Protein AF-X1SI76-F1 (afdb_monomer_lite)

Secondary structure (DSSP, 8-state):
-HHHHHHHHHHHHHHTTPPEEE--BSSHHHHHHHHHHHHTT--EEEEESSSS-TTB-TT-SEEEE---GGGHHHHHHHH-SSEEE-S--HHHHHHHHHHHHTT--EEEES---GGGGHHHHHTTSEEEESSHHHHHHHHHHHHHHHHHHHHTTT-

Foldseek 3Di:
DLLQLLLCLLLVCLVVVHEAEDQQAQDDSLLSSLNSVVVNVHAYEHAYCAQDCPRGHPSHPHYHHDVNHLVSLLVRLVVDQAAEAEDDDPSSVVSVVSNVVVQHAYEYEPDDPPDPCVVCVVVNSYHYDPGSVVVVVVVVVSVVVVVVVVVVVVD

pLDDT: mean 96.66, std 2.95, range [79.25, 98.94]

InterPro domains:
  IPR041164 AF_1126-like [PF18306] (3-136)
  IPR052341 LOG family pyrimidine/purine nucleotide 5'-monophosphatases [PTHR43393] (3-102)

Organism: NCBI:txid412755

Sequence (155 aa):
GDYEDARCLGGLIAKEGWILLNGGRASGIMEASARGAKENSGLTIGILPGTNSDWASEYIDIPVLTGAGLARNYINVLTSKVVVALPGKTGTISEIALALNIGKKVISLNFDLGSLFKKYEGDKQLIYAKKPQEVIDLIKKILKSDFDKEVEKYV

Structure (mmCIF, N/CA/C/O backbone):
data_AF-X1SI76-F1
#
_entry.id   AF-X1SI76-F1
#
loop_
_atom_site.group_PDB
_atom_site.id
_atom_site.type_symbol
_atom_site.label_atom_id
_atom_site.label_alt_id
_atom_site.label_comp_id
_atom_site.label_asym_id
_atom_site.label_entity_id
_atom_site.label_seq_id
_atom_site.pdbx_PDB_ins_code
_atom_site.Cartn_x
_atom_site.Cartn_y
_atom_site.Cartn_z
_atom_site.occupancy
_atom_site.B_iso_or_equiv
_atom_site.auth_seq_id
_atom_site.auth_comp_id
_atom_site.auth_asym_id
_atom_site.auth_atom_id
_atom_site.pdbx_PDB_model_num
ATOM 1 N N . GLY A 1 1 ? 12.818 1.215 9.696 1.00 88.56 1 GLY A N 1
ATOM 2 C CA . GLY A 1 1 ? 13.1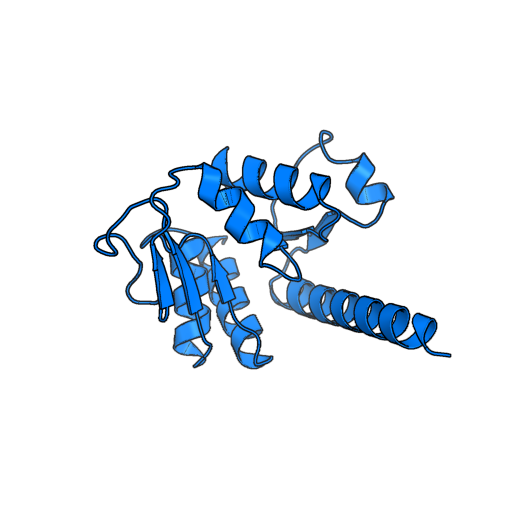83 1.945 8.465 1.00 88.56 1 GLY A CA 1
ATOM 3 C C . GLY A 1 1 ? 12.274 1.455 7.369 1.00 88.56 1 GLY A C 1
ATOM 4 O O . GLY A 1 1 ? 11.865 0.305 7.455 1.00 88.56 1 GLY A O 1
ATOM 5 N N . ASP A 1 2 ? 11.948 2.284 6.380 1.00 95.56 2 ASP A N 1
ATOM 6 C CA . ASP A 1 2 ? 10.767 2.071 5.524 1.00 95.56 2 ASP A CA 1
ATOM 7 C C . ASP A 1 2 ? 10.691 0.682 4.864 1.00 95.56 2 ASP A C 1
ATOM 9 O O . ASP A 1 2 ? 9.609 0.112 4.763 1.00 95.56 2 ASP A O 1
ATOM 13 N N . TYR A 1 3 ? 11.832 0.096 4.477 1.00 97.75 3 TYR A N 1
ATOM 14 C CA . TYR A 1 3 ? 11.892 -1.271 3.940 1.00 97.75 3 TYR A CA 1
ATOM 15 C C . TYR A 1 3 ? 11.436 -2.331 4.960 1.00 97.75 3 TYR A C 1
ATOM 17 O O . TYR A 1 3 ? 10.577 -3.153 4.656 1.00 97.75 3 TYR A O 1
ATOM 25 N N . GLU A 1 4 ? 11.969 -2.308 6.184 1.00 98.25 4 GLU A N 1
ATOM 26 C CA . GLU A 1 4 ? 11.572 -3.264 7.229 1.00 98.25 4 GLU A CA 1
ATOM 27 C C . GLU A 1 4 ? 10.138 -3.032 7.701 1.00 98.25 4 GLU A C 1
ATOM 29 O O . GLU A 1 4 ? 9.425 -3.992 7.981 1.00 98.25 4 GLU A O 1
ATOM 34 N N . ASP A 1 5 ? 9.687 -1.776 7.734 1.00 98.44 5 ASP A N 1
ATOM 35 C CA . ASP A 1 5 ? 8.296 -1.458 8.056 1.00 98.44 5 ASP A CA 1
ATOM 36 C C . ASP A 1 5 ? 7.357 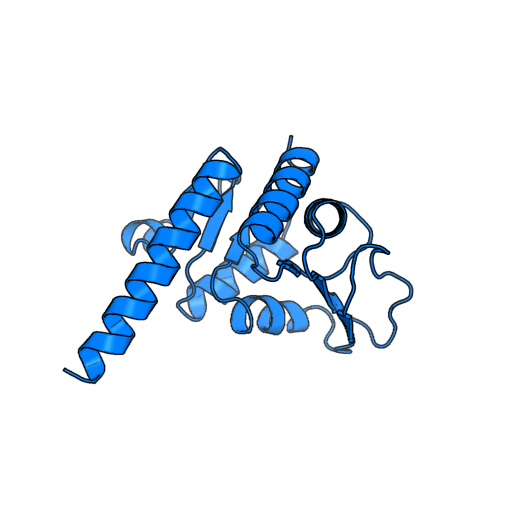-2.042 6.988 1.00 98.44 5 ASP A C 1
ATOM 38 O O . ASP A 1 5 ? 6.345 -2.653 7.331 1.00 98.44 5 ASP A O 1
ATOM 42 N N . ALA A 1 6 ? 7.721 -1.939 5.703 1.00 98.69 6 ALA A N 1
ATOM 43 C CA . ALA A 1 6 ? 6.985 -2.543 4.595 1.00 98.69 6 ALA A CA 1
ATOM 44 C C . ALA A 1 6 ? 6.963 -4.076 4.670 1.00 98.69 6 ALA A C 1
ATOM 46 O O . ALA A 1 6 ? 5.900 -4.678 4.517 1.00 98.69 6 ALA A O 1
ATOM 47 N N . ARG A 1 7 ? 8.115 -4.709 4.932 1.00 98.81 7 ARG A N 1
ATOM 48 C CA . ARG A 1 7 ? 8.228 -6.170 5.074 1.00 98.81 7 ARG A CA 1
ATOM 49 C C . ARG A 1 7 ? 7.414 -6.679 6.258 1.00 98.81 7 ARG A C 1
ATOM 51 O O . ARG A 1 7 ? 6.632 -7.616 6.122 1.00 98.81 7 ARG A O 1
ATOM 58 N N . CYS A 1 8 ? 7.532 -6.016 7.405 1.00 98.81 8 CYS A N 1
ATOM 59 C CA . CYS A 1 8 ? 6.734 -6.315 8.587 1.00 98.81 8 CYS A CA 1
ATOM 60 C C . CYS A 1 8 ? 5.234 -6.178 8.290 1.00 98.81 8 CYS A C 1
ATOM 62 O O . CYS A 1 8 ? 4.471 -7.105 8.555 1.00 98.81 8 CYS A O 1
ATOM 64 N N . LEU A 1 9 ? 4.817 -5.071 7.667 1.00 98.88 9 LEU A N 1
ATOM 65 C CA . LEU A 1 9 ? 3.422 -4.837 7.304 1.00 98.88 9 LEU A CA 1
ATOM 66 C C . LEU A 1 9 ? 2.878 -5.912 6.355 1.00 98.88 9 LEU A C 1
ATOM 68 O O . LEU A 1 9 ? 1.788 -6.423 6.593 1.00 98.88 9 LEU A O 1
ATOM 72 N N . GLY A 1 10 ? 3.633 -6.290 5.320 1.00 98.88 10 GLY A N 1
ATOM 73 C CA . GLY A 1 10 ? 3.245 -7.362 4.401 1.00 98.88 10 GLY A CA 1
ATOM 74 C C . GLY A 1 10 ? 3.009 -8.691 5.121 1.00 98.88 10 GLY A C 1
ATOM 75 O O . GLY A 1 10 ? 1.991 -9.346 4.901 1.00 98.88 10 GLY A O 1
ATOM 76 N N . GLY A 1 11 ? 3.901 -9.055 6.047 1.00 98.94 11 GLY A N 1
ATOM 77 C CA . GLY A 1 11 ? 3.744 -10.263 6.858 1.00 98.94 11 GLY A CA 1
ATOM 78 C C . GLY A 1 11 ? 2.544 -10.210 7.800 1.00 98.94 11 GLY A C 1
ATOM 79 O O . GLY A 1 11 ? 1.858 -11.212 7.979 1.00 98.94 11 GLY A O 1
ATOM 80 N N . LEU A 1 12 ? 2.250 -9.044 8.379 1.00 98.88 12 LEU A N 1
ATOM 81 C CA . LEU A 1 12 ? 1.060 -8.868 9.207 1.00 98.88 12 LEU A CA 1
ATOM 82 C C . LEU A 1 12 ? -0.235 -8.963 8.388 1.00 98.88 12 LEU A C 1
ATOM 84 O O . LEU A 1 12 ? -1.171 -9.615 8.834 1.00 98.88 12 LEU A O 1
ATOM 88 N N . ILE A 1 13 ? -0.276 -8.384 7.183 1.00 98.88 13 ILE A N 1
ATOM 89 C CA . ILE A 1 13 ? -1.416 -8.512 6.258 1.00 98.88 13 ILE A CA 1
ATOM 90 C C . ILE A 1 13 ? -1.685 -9.991 5.947 1.00 98.88 13 ILE A C 1
ATOM 92 O O . ILE A 1 13 ? -2.823 -10.445 6.055 1.00 98.88 13 ILE A O 1
ATOM 96 N N . ALA A 1 14 ? -0.638 -10.759 5.634 1.00 98.81 14 ALA A N 1
ATOM 97 C CA . ALA A 1 14 ? -0.753 -12.191 5.364 1.00 98.81 14 ALA A CA 1
ATOM 98 C C . ALA A 1 14 ? -1.291 -12.987 6.567 1.00 98.81 14 ALA A C 1
ATOM 100 O O . ALA A 1 14 ? -2.138 -13.861 6.398 1.00 98.81 14 ALA A O 1
ATOM 101 N N . LYS A 1 15 ? -0.852 -12.662 7.790 1.00 98.75 15 LYS A N 1
ATOM 102 C CA . LYS A 1 15 ? -1.311 -13.329 9.024 1.00 98.75 15 LYS A CA 1
ATOM 103 C C . LYS A 1 15 ? -2.793 -13.118 9.325 1.00 98.75 15 LYS A C 1
ATOM 105 O O . LYS A 1 15 ? -3.393 -13.958 9.987 1.00 98.75 15 LYS A O 1
ATOM 110 N N . GLU A 1 16 ? -3.385 -12.034 8.835 1.00 98.62 16 GLU A N 1
ATOM 111 C CA . GLU A 1 16 ? -4.832 -11.798 8.917 1.00 98.62 16 GLU A CA 1
ATOM 112 C C . GLU A 1 16 ? -5.624 -12.569 7.842 1.00 98.62 16 GLU A C 1
ATOM 114 O O . GLU A 1 16 ? -6.848 -12.472 7.784 1.00 98.62 16 GLU A O 1
ATOM 119 N N . GLY A 1 17 ? -4.944 -13.320 6.966 1.00 98.38 17 GLY A N 1
ATOM 120 C CA . GLY A 1 17 ? -5.556 -13.992 5.818 1.00 98.38 17 GLY A CA 1
ATOM 121 C C . GLY A 1 17 ? -5.953 -13.031 4.695 1.00 98.38 17 GLY A C 1
ATOM 122 O O . GLY A 1 17 ? -6.749 -13.388 3.827 1.00 98.38 17 GLY A O 1
ATOM 123 N N . TRP A 1 18 ? -5.437 -11.800 4.708 1.00 98.69 18 TRP A N 1
ATOM 124 C CA . TRP A 1 18 ? -5.717 -10.801 3.682 1.00 98.69 18 TRP A CA 1
ATOM 125 C C . TRP A 1 18 ? -4.743 -10.910 2.506 1.00 98.69 18 TRP A C 1
ATOM 127 O O . TRP A 1 18 ? -3.612 -11.377 2.637 1.00 98.69 18 TRP A O 1
ATOM 137 N N . ILE A 1 19 ? -5.187 -10.432 1.344 1.00 98.75 19 ILE A N 1
ATOM 138 C CA . ILE A 1 19 ? -4.390 -10.391 0.114 1.00 98.75 19 ILE A CA 1
ATOM 139 C C . ILE A 1 19 ? -3.617 -9.074 0.066 1.00 98.75 19 ILE A C 1
ATOM 141 O O . ILE A 1 19 ? -4.200 -8.001 0.245 1.00 98.75 19 ILE A O 1
ATOM 145 N N . LEU A 1 20 ? -2.320 -9.145 -0.229 1.00 98.81 20 LEU A N 1
ATOM 146 C CA . LEU A 1 20 ? -1.508 -7.962 -0.489 1.00 98.81 20 LEU A CA 1
ATOM 147 C C . LEU A 1 20 ? -1.536 -7.624 -1.985 1.00 98.81 20 LEU A C 1
ATOM 149 O O . LEU A 1 20 ? -1.188 -8.455 -2.820 1.00 98.81 20 LEU A O 1
ATOM 153 N N . LEU A 1 21 ? -1.878 -6.380 -2.317 1.00 98.81 21 LEU A N 1
ATOM 154 C CA . LEU A 1 21 ? -1.791 -5.839 -3.674 1.00 98.81 21 LEU A CA 1
ATOM 155 C C . LEU A 1 21 ? -0.800 -4.672 -3.711 1.00 98.81 21 LEU A C 1
ATOM 157 O O . LEU A 1 21 ? -0.889 -3.761 -2.889 1.00 98.81 21 LEU A O 1
ATOM 161 N N . ASN A 1 22 ? 0.114 -4.663 -4.685 1.00 98.31 22 ASN A N 1
ATOM 162 C CA . ASN A 1 22 ? 0.963 -3.504 -4.979 1.00 98.31 22 ASN A CA 1
ATOM 163 C C . ASN A 1 22 ? 1.312 -3.406 -6.484 1.00 98.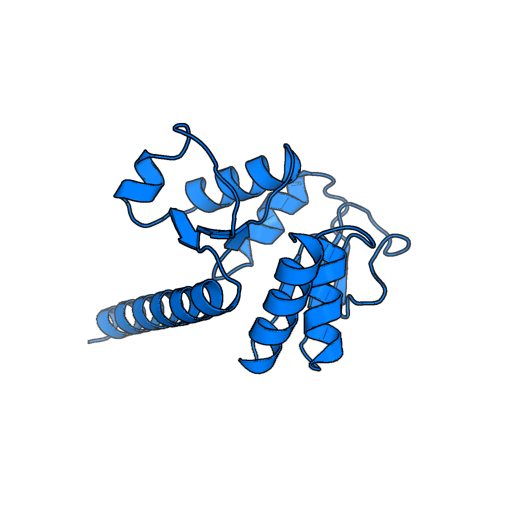31 22 ASN A C 1
ATOM 165 O O . ASN A 1 22 ? 0.768 -4.135 -7.309 1.00 98.31 22 ASN A O 1
ATOM 169 N N . GLY A 1 23 ? 2.198 -2.479 -6.871 1.00 97.31 23 GLY A N 1
ATOM 170 C CA . GLY A 1 23 ? 2.615 -2.282 -8.273 1.00 97.31 23 GLY A CA 1
ATOM 171 C C . GLY A 1 23 ? 3.625 -3.307 -8.821 1.00 97.31 23 GLY A C 1
ATOM 172 O O . GLY A 1 23 ? 4.135 -3.129 -9.923 1.00 97.31 23 GLY A O 1
ATOM 173 N N . GLY A 1 24 ? 3.969 -4.337 -8.045 1.00 96.69 24 GLY A N 1
ATOM 174 C CA . GLY A 1 24 ? 4.731 -5.521 -8.451 1.00 96.69 24 GLY A CA 1
ATOM 175 C C . GLY A 1 24 ? 6.227 -5.334 -8.719 1.00 96.69 24 GLY A C 1
ATOM 176 O O . GLY A 1 24 ? 6.882 -6.281 -9.140 1.00 96.69 24 GLY A O 1
ATOM 177 N N . ARG A 1 25 ? 6.798 -4.148 -8.478 1.00 94.81 25 ARG A N 1
ATOM 178 C CA . ARG A 1 25 ? 8.220 -3.871 -8.748 1.00 94.81 25 ARG A CA 1
ATOM 179 C C . ARG A 1 25 ? 9.150 -4.711 -7.862 1.00 94.81 25 ARG A C 1
ATOM 181 O O . ARG A 1 25 ? 9.003 -4.687 -6.643 1.00 94.81 25 ARG A O 1
ATOM 188 N N . ALA A 1 26 ? 10.179 -5.312 -8.462 1.00 95.44 26 ALA A N 1
ATOM 189 C CA . ALA A 1 26 ? 11.281 -6.018 -7.792 1.00 95.44 26 ALA A CA 1
ATOM 190 C C . ALA A 1 26 ? 12.277 -5.103 -7.040 1.00 95.44 26 ALA A C 1
ATOM 192 O O . ALA A 1 26 ? 13.478 -5.343 -7.057 1.00 95.44 26 ALA A O 1
ATOM 193 N N . SER A 1 27 ? 11.814 -3.989 -6.463 1.00 95.25 27 SER A N 1
ATOM 194 C CA . SER A 1 27 ? 12.648 -3.172 -5.577 1.00 95.25 27 SER A CA 1
ATOM 195 C C . SER A 1 27 ? 11.853 -2.265 -4.641 1.00 95.25 27 SER A C 1
ATOM 197 O O . SER A 1 27 ? 10.725 -1.841 -4.928 1.00 95.25 27 SER A O 1
ATOM 199 N N . GLY A 1 28 ? 12.487 -1.909 -3.521 1.00 96.31 28 GLY A N 1
ATOM 200 C CA . GLY A 1 28 ? 11.979 -0.935 -2.556 1.00 96.31 28 GLY A CA 1
ATOM 201 C C . GLY A 1 28 ? 10.762 -1.440 -1.779 1.00 96.31 28 GLY A C 1
ATOM 202 O O . GLY A 1 28 ? 10.650 -2.621 -1.476 1.00 96.31 28 GLY A O 1
ATOM 203 N N . ILE A 1 29 ? 9.839 -0.530 -1.455 1.00 97.56 29 ILE A N 1
ATOM 204 C CA . ILE A 1 29 ? 8.660 -0.813 -0.615 1.00 97.56 29 ILE A CA 1
ATOM 205 C C . ILE A 1 29 ? 7.756 -1.911 -1.197 1.00 97.56 29 ILE A C 1
ATOM 207 O O . ILE A 1 29 ? 7.211 -2.729 -0.454 1.00 97.56 29 ILE A O 1
ATOM 211 N N . MET A 1 30 ? 7.589 -1.941 -2.522 1.00 97.19 30 MET A N 1
ATOM 212 C CA . MET A 1 30 ? 6.740 -2.938 -3.184 1.00 97.19 30 MET A CA 1
ATOM 213 C C . MET A 1 30 ? 7.314 -4.346 -3.024 1.00 97.19 30 MET A C 1
ATOM 215 O O . MET A 1 30 ? 6.613 -5.242 -2.564 1.00 97.19 30 MET A O 1
ATOM 219 N N . GLU A 1 31 ? 8.599 -4.526 -3.314 1.00 98.38 31 GLU A N 1
ATOM 220 C CA . GLU A 1 31 ? 9.275 -5.804 -3.090 1.00 98.38 31 GLU A CA 1
ATOM 221 C C . GLU A 1 31 ? 9.274 -6.189 -1.609 1.00 98.38 31 GLU A C 1
ATOM 223 O O . GLU A 1 31 ? 8.923 -7.316 -1.278 1.00 98.38 31 GLU A O 1
ATOM 228 N N . ALA A 1 32 ? 9.601 -5.255 -0.711 1.00 98.62 32 ALA A N 1
ATOM 229 C CA . ALA A 1 32 ? 9.646 -5.518 0.725 1.00 98.62 32 ALA A CA 1
ATOM 230 C C . ALA A 1 32 ? 8.300 -6.019 1.265 1.00 98.62 32 ALA A C 1
ATOM 232 O O . ALA A 1 32 ? 8.246 -7.038 1.952 1.00 98.62 32 ALA A O 1
ATOM 233 N N . SER A 1 33 ? 7.207 -5.329 0.926 1.00 98.75 33 SER A N 1
ATOM 234 C CA . SER A 1 33 ? 5.858 -5.737 1.335 1.00 98.75 33 SER A CA 1
ATOM 235 C C . SER A 1 33 ? 5.470 -7.100 0.760 1.00 98.75 33 SER A C 1
ATOM 237 O O . SER A 1 33 ? 4.995 -7.952 1.510 1.00 98.75 33 SER A O 1
ATOM 239 N N . ALA A 1 34 ? 5.734 -7.344 -0.529 1.00 98.81 34 ALA A N 1
ATOM 240 C CA . ALA A 1 34 ? 5.476 -8.633 -1.171 1.00 98.81 34 ALA A CA 1
ATOM 241 C C . ALA A 1 34 ? 6.262 -9.767 -0.503 1.00 98.81 34 ALA A C 1
ATOM 243 O O . ALA A 1 34 ? 5.681 -10.781 -0.121 1.00 98.81 34 ALA A O 1
ATOM 244 N N . ARG A 1 35 ? 7.557 -9.553 -0.253 1.00 98.81 35 ARG A N 1
ATOM 245 C CA . ARG A 1 35 ? 8.418 -10.490 0.470 1.00 98.81 35 ARG A CA 1
ATOM 246 C C . ARG A 1 35 ? 7.852 -10.838 1.840 1.00 98.81 35 ARG A C 1
ATOM 248 O O . ARG A 1 35 ? 7.718 -12.012 2.164 1.00 98.81 35 ARG A O 1
ATOM 255 N N . GLY A 1 36 ? 7.479 -9.828 2.621 1.00 98.81 36 GLY A N 1
ATOM 256 C CA . GLY A 1 36 ? 6.899 -10.027 3.945 1.00 98.81 36 GLY A CA 1
ATOM 257 C C . GLY A 1 36 ? 5.636 -10.883 3.917 1.00 98.81 36 GLY A C 1
ATOM 258 O O . GLY A 1 36 ? 5.492 -11.803 4.724 1.00 98.81 36 GLY A O 1
ATOM 259 N N . ALA A 1 37 ? 4.738 -10.618 2.964 1.00 98.88 37 ALA A N 1
ATOM 260 C CA . ALA A 1 37 ? 3.537 -11.423 2.779 1.00 98.88 37 ALA A CA 1
ATOM 261 C C . ALA A 1 37 ? 3.880 -12.870 2.387 1.00 98.88 37 ALA A C 1
ATOM 263 O O . ALA A 1 37 ? 3.389 -13.803 3.023 1.00 98.88 37 ALA A O 1
ATOM 264 N N . LYS A 1 38 ? 4.781 -13.066 1.416 1.00 98.44 38 LYS A N 1
ATOM 265 C CA . LYS A 1 38 ? 5.224 -14.392 0.954 1.00 98.44 38 LYS A CA 1
ATOM 266 C C . LYS A 1 38 ? 5.888 -15.226 2.042 1.00 98.44 38 LYS A C 1
ATOM 268 O O . LYS A 1 38 ? 5.559 -16.400 2.183 1.00 98.44 38 LYS A O 1
ATOM 273 N N . GLU A 1 39 ? 6.765 -14.630 2.848 1.00 98.62 39 GLU A N 1
ATOM 274 C CA . GLU A 1 39 ? 7.410 -15.288 3.997 1.00 98.62 39 GLU A CA 1
ATOM 275 C C . GLU A 1 39 ? 6.390 -15.777 5.039 1.00 98.62 39 GLU A C 1
ATOM 277 O O . GLU A 1 39 ? 6.682 -16.682 5.816 1.00 98.62 39 GLU A O 1
ATOM 282 N N . ASN A 1 40 ? 5.182 -15.205 5.042 1.00 98.69 40 ASN A N 1
ATOM 283 C CA . ASN A 1 40 ? 4.075 -15.580 5.919 1.00 98.69 40 ASN A CA 1
ATOM 284 C C . ASN A 1 40 ? 2.937 -16.283 5.158 1.00 98.69 40 ASN A C 1
ATOM 286 O O . ASN A 1 40 ? 1.806 -16.305 5.634 1.00 98.69 40 ASN A O 1
ATOM 290 N N . SER A 1 41 ? 3.235 -16.880 3.996 1.00 98.50 41 SER A N 1
ATOM 291 C CA . SER A 1 41 ? 2.287 -17.650 3.170 1.00 98.50 41 SER A CA 1
ATOM 292 C C . SER A 1 41 ? 1.043 -16.870 2.713 1.00 98.50 41 SER A C 1
ATOM 294 O O . SER A 1 41 ? -0.000 -17.462 2.448 1.00 98.50 41 SER A O 1
ATOM 296 N N . GLY A 1 42 ? 1.141 -15.543 2.613 1.00 98.69 42 GLY A N 1
ATOM 297 C CA . GLY A 1 42 ? 0.086 -14.694 2.063 1.00 98.69 42 GLY A CA 1
ATOM 298 C C . GLY A 1 42 ? 0.085 -14.675 0.536 1.00 98.69 42 GLY A C 1
ATOM 299 O O . GLY A 1 42 ? 1.129 -14.841 -0.095 1.00 98.69 42 GLY A O 1
ATOM 300 N N . LEU A 1 43 ? -1.089 -14.420 -0.047 1.00 98.81 43 LEU A N 1
ATOM 301 C CA . LEU A 1 43 ? -1.246 -14.217 -1.487 1.00 98.81 43 LEU A CA 1
ATOM 302 C C . LEU A 1 43 ? -0.867 -12.785 -1.875 1.00 98.81 43 LEU A C 1
ATOM 304 O O . LEU A 1 43 ? -1.306 -11.817 -1.243 1.00 98.81 43 LEU A O 1
ATOM 308 N N . THR A 1 44 ? -0.101 -12.656 -2.954 1.00 98.88 44 THR A N 1
ATOM 309 C CA . THR A 1 44 ? 0.401 -11.374 -3.454 1.00 98.88 44 THR A CA 1
ATOM 310 C C . THR A 1 44 ? -0.002 -11.116 -4.906 1.00 98.88 44 THR A C 1
ATOM 312 O O . THR A 1 44 ? 0.156 -11.959 -5.789 1.00 98.88 44 THR A O 1
ATOM 315 N N . ILE A 1 45 ? -0.519 -9.918 -5.171 1.00 98.81 45 ILE A N 1
ATOM 316 C CA . ILE A 1 45 ? -0.935 -9.474 -6.504 1.00 98.81 45 ILE A CA 1
ATOM 317 C C . ILE A 1 45 ? -0.100 -8.259 -6.907 1.00 98.81 45 ILE A C 1
ATOM 319 O O . ILE A 1 45 ? -0.045 -7.261 -6.184 1.00 98.81 45 ILE A O 1
ATOM 323 N N . GLY A 1 46 ? 0.532 -8.332 -8.077 1.00 98.50 46 GLY A N 1
ATOM 324 C CA . GLY A 1 46 ? 1.332 -7.247 -8.639 1.00 98.50 46 GLY A CA 1
ATOM 325 C C . GLY A 1 46 ? 0.670 -6.669 -9.881 1.00 98.50 46 GLY A C 1
ATOM 326 O O . GLY A 1 46 ? 0.606 -7.340 -10.906 1.00 98.50 46 GLY A O 1
ATOM 327 N N . ILE A 1 47 ? 0.207 -5.421 -9.823 1.00 98.44 47 ILE A N 1
ATOM 328 C CA . ILE A 1 47 ? -0.354 -4.727 -10.989 1.00 98.44 47 ILE A CA 1
ATOM 329 C C . ILE A 1 47 ? 0.787 -4.073 -11.772 1.00 98.44 47 ILE A C 1
ATOM 331 O O . ILE A 1 47 ? 1.302 -3.016 -11.397 1.00 98.44 47 ILE A O 1
ATOM 335 N N . LEU A 1 48 ? 1.193 -4.708 -12.867 1.00 97.62 48 LEU A N 1
ATOM 336 C CA . LEU A 1 48 ? 2.382 -4.330 -13.622 1.00 97.62 48 LEU A CA 1
ATOM 337 C C . LEU A 1 48 ? 2.054 -3.307 -14.718 1.00 97.62 48 LEU A C 1
ATOM 339 O O . LEU A 1 48 ? 1.034 -3.433 -15.400 1.00 97.62 48 LEU A O 1
ATOM 343 N N . PRO A 1 49 ? 2.923 -2.305 -14.944 1.00 96.62 49 PRO A N 1
ATOM 344 C CA . PRO A 1 49 ? 2.680 -1.256 -15.936 1.00 96.62 49 PRO A CA 1
ATOM 345 C C . PRO A 1 49 ? 2.846 -1.728 -17.390 1.00 96.62 49 PRO A C 1
ATOM 347 O O . PRO A 1 49 ? 2.332 -1.076 -18.298 1.00 96.62 49 PRO A O 1
ATOM 350 N N . GLY A 1 50 ? 3.588 -2.817 -17.615 1.00 95.75 50 GLY A N 1
ATOM 351 C CA . GLY A 1 50 ? 3.932 -3.338 -18.938 1.00 95.75 50 GLY A CA 1
ATOM 352 C C . GLY A 1 50 ? 3.073 -4.522 -19.383 1.00 95.75 50 GLY A C 1
ATOM 353 O O . GLY A 1 50 ? 2.054 -4.846 -18.772 1.00 95.75 50 GLY A O 1
ATOM 354 N N . THR A 1 51 ? 3.514 -5.163 -20.463 1.00 95.75 51 THR A N 1
ATOM 355 C CA . THR A 1 51 ? 2.880 -6.339 -21.086 1.00 95.75 51 THR A CA 1
ATOM 356 C C . THR A 1 51 ? 3.671 -7.632 -20.859 1.00 95.75 51 THR A C 1
ATOM 358 O O . THR A 1 51 ? 3.385 -8.640 -21.495 1.00 95.75 51 THR A O 1
ATOM 361 N N . ASN A 1 52 ? 4.677 -7.606 -19.983 1.00 95.38 52 ASN A N 1
ATOM 362 C CA . ASN A 1 52 ? 5.435 -8.771 -19.531 1.00 95.38 52 ASN A CA 1
ATOM 363 C C . ASN A 1 52 ? 5.723 -8.659 -18.025 1.00 95.38 52 ASN A C 1
ATOM 365 O O . ASN A 1 52 ? 5.507 -7.606 -17.415 1.00 95.38 52 ASN A O 1
ATOM 369 N N . SER A 1 53 ? 6.182 -9.758 -17.431 1.00 94.56 53 SER A N 1
ATOM 370 C CA . SER A 1 53 ? 6.461 -9.870 -15.997 1.00 94.56 53 SER A CA 1
ATOM 371 C C . SER A 1 53 ? 7.952 -9.894 -15.664 1.00 94.56 53 SER A C 1
ATOM 373 O O . SER A 1 53 ? 8.302 -10.186 -14.527 1.00 94.56 53 SER A O 1
ATOM 375 N N . ASP A 1 54 ? 8.834 -9.573 -16.611 1.00 93.12 54 ASP A N 1
ATOM 376 C CA . ASP A 1 54 ? 10.288 -9.746 -16.453 1.00 93.12 54 ASP A CA 1
ATOM 377 C C . ASP A 1 54 ? 10.865 -8.925 -15.289 1.00 93.12 54 ASP A C 1
ATOM 379 O O . ASP A 1 54 ? 11.909 -9.255 -14.735 1.00 93.12 54 ASP A O 1
ATOM 383 N N . TRP A 1 55 ? 10.198 -7.826 -14.925 1.00 88.38 55 TRP A N 1
ATOM 384 C CA . TRP A 1 55 ? 10.610 -6.924 -13.840 1.00 88.38 55 TRP A CA 1
ATOM 385 C C . TRP A 1 55 ? 9.760 -7.082 -12.574 1.00 88.38 55 TRP A C 1
ATOM 387 O O . TRP A 1 55 ? 9.865 -6.269 -11.644 1.00 88.38 55 TRP A O 1
ATOM 397 N N . ALA A 1 56 ? 8.876 -8.081 -12.560 1.00 96.06 56 ALA A N 1
ATOM 398 C CA . ALA A 1 56 ? 8.085 -8.404 -11.391 1.00 96.06 56 ALA A CA 1
ATOM 399 C C . ALA A 1 56 ? 8.999 -8.937 -10.287 1.00 96.06 56 ALA A C 1
ATOM 401 O O . ALA A 1 56 ? 9.959 -9.660 -10.547 1.00 96.06 56 ALA A O 1
ATOM 402 N N . SER A 1 57 ? 8.697 -8.580 -9.044 1.00 97.88 57 SER A N 1
ATOM 403 C CA . SER A 1 57 ? 9.334 -9.232 -7.904 1.00 97.88 57 SER A CA 1
ATOM 404 C C . SER A 1 57 ? 9.029 -10.732 -7.924 1.00 97.88 57 SER A C 1
ATOM 406 O O . SER A 1 57 ? 7.887 -11.119 -8.166 1.00 97.88 57 SER A O 1
ATOM 408 N N . GLU A 1 58 ? 10.019 -11.564 -7.590 1.00 97.94 58 GLU A N 1
ATOM 409 C CA . GLU A 1 58 ? 9.827 -13.008 -7.366 1.00 97.94 58 GLU A CA 1
ATOM 410 C C . GLU A 1 58 ? 8.793 -13.303 -6.264 1.00 97.94 58 GLU A C 1
ATOM 412 O O . GLU A 1 58 ? 8.232 -14.394 -6.194 1.00 97.94 58 GLU A O 1
ATOM 417 N N . TYR A 1 59 ? 8.519 -12.311 -5.411 1.00 98.62 59 TYR A N 1
ATOM 418 C CA . TYR A 1 59 ? 7.540 -12.395 -4.338 1.00 98.62 59 TYR A CA 1
ATOM 419 C C . TYR A 1 59 ? 6.109 -12.067 -4.785 1.00 98.62 59 TYR A C 1
ATOM 421 O O . TYR A 1 59 ? 5.257 -11.897 -3.922 1.00 98.62 59 TYR A O 1
ATOM 429 N N . ILE A 1 60 ? 5.835 -11.933 -6.087 1.00 98.62 60 ILE A N 1
ATOM 430 C CA . ILE A 1 60 ? 4.480 -11.765 -6.630 1.00 98.62 60 ILE A CA 1
ATOM 431 C C . ILE A 1 60 ? 3.954 -13.106 -7.145 1.00 98.62 60 ILE A C 1
ATOM 433 O O . ILE A 1 60 ? 4.538 -13.699 -8.045 1.00 98.62 60 ILE A O 1
ATOM 437 N N . ASP A 1 61 ? 2.805 -13.541 -6.626 1.00 98.50 61 ASP A N 1
ATOM 438 C CA . ASP A 1 61 ? 2.121 -14.759 -7.077 1.00 98.50 61 ASP A CA 1
ATOM 439 C C . ASP A 1 61 ? 1.350 -14.536 -8.374 1.00 98.50 61 ASP A C 1
ATOM 441 O O . ASP A 1 61 ? 1.390 -15.353 -9.291 1.00 98.50 61 ASP A O 1
ATOM 445 N N . ILE A 1 62 ? 0.616 -13.423 -8.437 1.00 98.56 62 ILE A N 1
ATOM 446 C CA . ILE A 1 62 ? -0.267 -13.106 -9.556 1.00 98.56 62 ILE A CA 1
ATOM 447 C C . ILE A 1 62 ? 0.200 -11.795 -10.195 1.00 98.56 62 ILE A C 1
ATOM 449 O O . ILE A 1 62 ? -0.174 -10.710 -9.727 1.00 98.56 62 ILE A O 1
ATOM 453 N N . PRO A 1 63 ? 1.014 -11.858 -11.264 1.00 98.19 63 PRO A N 1
ATOM 454 C CA . PRO A 1 63 ? 1.327 -10.689 -12.069 1.00 98.19 63 PRO A CA 1
ATOM 455 C C . PRO A 1 63 ? 0.137 -10.344 -12.975 1.00 98.19 63 PRO A C 1
ATOM 457 O O . PRO A 1 63 ? -0.262 -11.123 -13.838 1.00 98.19 63 PRO A O 1
ATOM 460 N N . VAL A 1 64 ? -0.420 -9.145 -12.810 1.00 98.44 64 VAL A N 1
ATOM 461 C CA . VAL A 1 64 ? -1.469 -8.600 -13.680 1.00 98.44 64 VAL A CA 1
ATOM 462 C C . VAL A 1 64 ? -0.823 -7.653 -14.683 1.00 98.44 64 VAL A C 1
ATOM 464 O O . VAL A 1 64 ? -0.381 -6.560 -14.327 1.00 98.44 64 VAL A O 1
ATOM 467 N N . LEU A 1 65 ? -0.758 -8.075 -15.943 1.00 98.06 65 LEU A N 1
ATOM 468 C CA . LEU A 1 65 ? -0.161 -7.306 -17.036 1.00 98.06 65 LEU A CA 1
ATOM 469 C C . LEU A 1 65 ? -1.184 -6.307 -17.574 1.00 98.06 65 LEU A C 1
ATOM 471 O O . LEU A 1 65 ? -2.213 -6.711 -18.110 1.00 98.06 65 LEU A O 1
ATOM 475 N N . THR A 1 66 ? -0.924 -5.008 -17.423 1.00 97.88 66 THR A N 1
ATOM 476 C CA . THR A 1 66 ? -1.917 -3.983 -17.792 1.00 97.88 66 THR A CA 1
ATOM 477 C C . THR A 1 66 ? -1.633 -3.299 -19.122 1.00 97.88 66 THR A C 1
ATOM 479 O O . THR A 1 66 ? -2.561 -2.801 -19.749 1.00 97.88 66 THR A O 1
ATOM 482 N N . GLY A 1 67 ? -0.361 -3.192 -19.528 1.00 96.56 67 GLY A N 1
ATOM 483 C CA . GLY A 1 67 ? 0.050 -2.321 -20.638 1.00 96.56 67 GLY A CA 1
ATOM 484 C C . GLY A 1 67 ? -0.318 -0.839 -20.447 1.00 96.56 67 GLY A C 1
ATOM 485 O O . GLY A 1 67 ? -0.249 -0.062 -21.395 1.00 96.56 67 GLY A O 1
ATOM 486 N N . ALA A 1 68 ? -0.725 -0.434 -19.239 1.00 96.50 68 ALA A N 1
ATOM 487 C CA . ALA A 1 68 ? -1.341 0.864 -18.974 1.00 96.50 68 ALA A CA 1
ATOM 488 C C . ALA A 1 68 ? -0.344 1.917 -18.455 1.00 96.50 68 ALA A C 1
ATOM 490 O O . ALA A 1 68 ? -0.739 3.028 -18.094 1.00 96.50 68 ALA A O 1
ATOM 491 N N . GLY A 1 69 ? 0.950 1.590 -18.371 1.00 95.75 69 GLY A N 1
ATOM 492 C CA . GLY A 1 69 ? 1.972 2.516 -17.889 1.00 95.75 69 GLY A CA 1
ATOM 493 C C . GLY A 1 69 ? 1.640 3.032 -16.488 1.00 95.75 69 GLY A C 1
ATOM 494 O O . GLY A 1 69 ? 1.434 2.249 -15.569 1.00 95.75 69 GLY A O 1
ATOM 495 N N . LEU A 1 70 ? 1.565 4.353 -16.307 1.00 95.25 70 LEU A N 1
ATOM 496 C CA . LEU A 1 70 ? 1.204 4.962 -15.018 1.00 95.25 70 LEU A CA 1
ATOM 497 C C . LEU A 1 70 ? -0.297 4.885 -14.698 1.00 95.25 70 LEU A C 1
ATOM 499 O O . LEU A 1 70 ? -0.670 4.985 -13.531 1.00 95.25 70 LEU A O 1
ATOM 503 N N . ALA A 1 71 ? -1.167 4.667 -15.690 1.00 96.44 71 ALA A N 1
ATOM 504 C CA . ALA A 1 71 ? -2.612 4.598 -15.462 1.00 96.44 71 ALA A CA 1
ATOM 505 C C . ALA A 1 71 ? -3.013 3.394 -14.588 1.00 96.44 71 ALA A C 1
ATOM 507 O O . ALA A 1 71 ? -4.032 3.440 -13.898 1.00 96.44 71 ALA A O 1
ATOM 508 N N . ARG A 1 72 ? -2.160 2.360 -14.510 1.00 97.06 72 ARG A N 1
ATOM 509 C CA . ARG A 1 72 ? -2.310 1.224 -13.583 1.00 97.06 72 ARG A CA 1
ATOM 510 C C . ARG A 1 72 ? -2.418 1.635 -12.112 1.00 97.06 72 ARG A C 1
ATOM 512 O O . ARG A 1 72 ? -2.979 0.886 -11.319 1.00 97.06 72 ARG A O 1
ATOM 519 N N . ASN A 1 73 ? -1.929 2.821 -11.736 1.00 97.88 73 ASN A N 1
ATOM 520 C CA . ASN A 1 73 ? -2.103 3.372 -10.388 1.00 97.88 73 ASN A CA 1
ATOM 521 C C . ASN A 1 73 ? -3.585 3.431 -9.993 1.00 97.88 73 ASN A C 1
ATOM 523 O O . ASN A 1 73 ? -3.927 3.183 -8.840 1.00 97.88 73 ASN A O 1
ATOM 527 N N . TYR A 1 74 ? -4.475 3.717 -10.949 1.00 98.06 74 TYR A N 1
ATOM 528 C CA . TYR A 1 74 ? -5.912 3.726 -10.695 1.00 98.06 74 TYR A CA 1
ATOM 529 C C . TYR A 1 74 ? -6.449 2.322 -10.392 1.00 98.06 74 TYR A C 1
ATOM 531 O O . TYR A 1 74 ? -7.254 2.155 -9.480 1.00 98.06 74 TYR A O 1
ATOM 539 N N . ILE A 1 75 ? -5.945 1.299 -11.091 1.00 98.25 75 ILE A N 1
ATOM 540 C CA . ILE A 1 75 ? -6.301 -0.106 -10.849 1.00 98.25 75 ILE A CA 1
ATOM 541 C C . ILE A 1 75 ? -5.880 -0.521 -9.434 1.00 98.25 75 ILE A C 1
ATOM 543 O O . ILE A 1 75 ? -6.685 -1.137 -8.734 1.00 98.25 75 ILE A O 1
ATOM 547 N N . ASN A 1 76 ? -4.683 -0.127 -8.977 1.00 98.06 76 ASN A N 1
ATOM 548 C CA . ASN A 1 76 ? -4.228 -0.397 -7.607 1.00 98.06 76 ASN A CA 1
ATOM 549 C C . ASN A 1 76 ? -5.238 0.086 -6.568 1.00 98.06 76 ASN A C 1
ATOM 551 O O . ASN A 1 76 ? -5.691 -0.678 -5.713 1.00 98.06 76 ASN A O 1
ATOM 555 N N . VAL A 1 77 ? -5.591 1.369 -6.641 1.00 98.31 77 VAL A N 1
ATOM 556 C CA . VAL A 1 77 ? -6.405 2.012 -5.606 1.00 98.31 77 VAL A CA 1
ATOM 557 C C . VAL A 1 77 ? -7.872 1.610 -5.702 1.00 98.31 77 VAL A C 1
ATOM 559 O O . VAL A 1 77 ? -8.527 1.444 -4.674 1.00 98.31 77 VAL A O 1
ATOM 562 N N . LEU A 1 78 ? -8.391 1.403 -6.917 1.00 98.25 78 LEU A N 1
ATOM 563 C CA . LEU A 1 78 ? -9.774 0.990 -7.136 1.00 98.25 78 LEU A CA 1
ATOM 564 C C . LEU A 1 78 ? -10.018 -0.424 -6.593 1.00 98.25 78 LEU A C 1
ATOM 566 O O . LEU A 1 78 ? -11.004 -0.645 -5.881 1.00 98.25 78 LEU A O 1
ATOM 570 N N . THR A 1 79 ? -9.094 -1.344 -6.888 1.00 98.31 79 THR A N 1
ATOM 571 C CA . THR A 1 79 ? -9.165 -2.758 -6.484 1.00 98.31 79 THR A CA 1
ATOM 572 C C . THR A 1 79 ? -8.993 -2.929 -4.973 1.00 98.31 79 THR A C 1
ATOM 574 O O . THR A 1 79 ? -9.604 -3.808 -4.368 1.00 98.31 79 THR A O 1
ATOM 577 N N . SER A 1 80 ? -8.201 -2.065 -4.335 1.00 98.12 80 SER A N 1
ATOM 578 C CA . SER A 1 80 ? -7.909 -2.150 -2.902 1.00 98.12 80 SER A CA 1
ATOM 579 C C . SER A 1 80 ? -9.116 -1.781 -2.035 1.00 98.12 80 SER A C 1
ATOM 581 O O . SER A 1 80 ? -9.813 -0.798 -2.295 1.00 98.12 80 SER A O 1
ATOM 583 N N . LYS A 1 81 ? -9.361 -2.531 -0.953 1.00 96.50 81 LYS A N 1
ATOM 584 C CA . LYS A 1 81 ? -10.353 -2.149 0.073 1.00 96.50 81 LYS A CA 1
ATOM 585 C C . LYS A 1 81 ? -9.846 -0.987 0.932 1.00 96.50 81 LYS A C 1
ATOM 587 O O . LYS A 1 81 ? -10.562 -0.011 1.124 1.00 96.50 81 LYS A O 1
ATOM 592 N N . VAL A 1 82 ? -8.591 -1.071 1.371 1.00 97.62 82 VAL A N 1
ATOM 593 C CA . VAL A 1 82 ? -7.868 -0.018 2.096 1.00 97.62 82 VAL A CA 1
ATOM 594 C C . VAL A 1 82 ? -6.518 0.187 1.415 1.00 97.62 82 VAL A C 1
ATOM 596 O O . VAL A 1 82 ? -5.894 -0.785 0.997 1.00 97.62 82 VAL A O 1
ATOM 599 N N . VAL A 1 83 ? -6.072 1.437 1.294 1.00 98.62 83 VAL A N 1
ATOM 600 C CA . VAL A 1 83 ? -4.756 1.777 0.734 1.00 98.62 83 VAL A CA 1
ATOM 601 C C . VAL A 1 83 ? -3.812 2.134 1.875 1.00 98.62 83 VAL A C 1
ATOM 603 O O . VAL A 1 83 ? -4.159 2.951 2.726 1.00 98.62 83 VAL A O 1
ATOM 606 N N . VAL A 1 84 ? -2.612 1.555 1.887 1.00 98.69 84 VAL A N 1
ATOM 607 C CA . VAL A 1 84 ? -1.546 1.944 2.820 1.00 98.69 84 VAL A CA 1
ATOM 608 C C . VAL A 1 84 ? -0.408 2.583 2.037 1.00 98.69 84 VAL A C 1
ATOM 610 O O . VAL A 1 84 ? 0.100 1.992 1.087 1.00 98.69 84 VAL A O 1
ATOM 613 N N . ALA A 1 85 ? -0.009 3.787 2.433 1.00 98.12 85 ALA A N 1
ATOM 614 C CA . ALA A 1 85 ? 1.076 4.528 1.814 1.00 98.12 85 ALA A CA 1
ATOM 615 C C . ALA A 1 85 ? 2.272 4.632 2.763 1.00 98.12 85 ALA A C 1
ATOM 617 O O . ALA A 1 85 ? 2.122 5.005 3.922 1.00 98.12 85 ALA A O 1
ATOM 618 N N . LEU A 1 86 ? 3.459 4.321 2.251 1.00 98.06 86 LEU A N 1
ATOM 619 C CA . LEU A 1 86 ? 4.745 4.512 2.926 1.00 98.06 86 LEU A CA 1
ATOM 620 C C . LEU A 1 86 ? 5.539 5.619 2.209 1.00 98.06 86 LEU A C 1
ATOM 622 O O . LEU A 1 86 ? 5.164 5.971 1.082 1.00 98.06 86 LEU A O 1
ATOM 626 N N . PRO A 1 87 ? 6.628 6.152 2.806 1.00 96.12 87 PRO A N 1
ATOM 627 C CA . PRO A 1 87 ? 7.421 7.209 2.191 1.00 96.12 87 PRO A CA 1
ATOM 628 C C . PRO A 1 87 ? 7.824 6.872 0.758 1.00 96.12 87 PRO A C 1
ATOM 630 O O . PRO A 1 87 ? 8.354 5.802 0.451 1.00 96.12 87 PRO A O 1
ATOM 633 N N . GLY A 1 88 ? 7.532 7.800 -0.148 1.00 93.12 88 GLY A N 1
ATOM 634 C CA . GLY A 1 88 ? 7.690 7.588 -1.576 1.00 93.12 88 GLY A CA 1
ATOM 635 C C . GLY A 1 88 ? 7.770 8.891 -2.357 1.00 93.12 88 GLY A C 1
ATOM 636 O O . GLY A 1 88 ? 7.855 9.981 -1.798 1.00 93.12 88 GLY A O 1
ATOM 637 N N . LYS A 1 89 ? 7.776 8.769 -3.685 1.00 93.19 89 LYS A N 1
ATOM 638 C CA . LYS A 1 89 ? 7.897 9.904 -4.616 1.00 93.19 89 LYS A CA 1
ATOM 639 C C . LYS A 1 89 ? 6.556 10.185 -5.304 1.00 93.19 89 LYS A C 1
ATOM 641 O O . LYS A 1 89 ? 5.503 9.737 -4.856 1.00 93.19 89 LYS A O 1
ATOM 646 N N . THR A 1 90 ? 6.596 10.893 -6.428 1.00 94.19 90 THR A N 1
ATOM 647 C CA . THR A 1 90 ? 5.430 11.292 -7.234 1.00 94.19 90 THR A CA 1
ATOM 648 C C . THR A 1 90 ? 4.463 10.149 -7.554 1.00 94.19 90 THR A C 1
ATOM 650 O O . THR A 1 90 ? 3.257 10.363 -7.523 1.00 94.19 90 THR A O 1
ATOM 653 N N . GLY A 1 91 ? 4.960 8.930 -7.796 1.00 94.00 91 GLY A N 1
ATOM 654 C CA . GLY A 1 91 ? 4.110 7.752 -8.011 1.00 94.00 91 GLY A CA 1
ATOM 655 C C . GLY A 1 91 ? 3.215 7.431 -6.809 1.00 94.00 91 GLY A C 1
ATOM 656 O O . GLY A 1 91 ? 2.007 7.289 -6.968 1.00 94.00 91 GLY A O 1
ATOM 657 N N . THR A 1 92 ? 3.787 7.404 -5.603 1.00 96.06 92 THR A N 1
ATOM 658 C CA . THR A 1 92 ? 3.040 7.173 -4.358 1.00 96.06 92 THR A CA 1
ATOM 659 C C . THR A 1 92 ? 2.059 8.309 -4.081 1.00 96.06 92 THR A C 1
ATOM 661 O O . THR A 1 92 ? 0.906 8.054 -3.750 1.00 96.06 92 THR A O 1
ATOM 664 N N . ILE A 1 93 ? 2.481 9.564 -4.277 1.00 97.25 93 ILE A N 1
ATOM 665 C CA . ILE A 1 93 ? 1.605 10.735 -4.112 1.00 97.25 93 ILE A CA 1
ATOM 666 C C . ILE A 1 93 ? 0.417 10.688 -5.085 1.00 97.25 93 ILE A C 1
ATOM 668 O O . ILE A 1 93 ? -0.707 10.999 -4.697 1.00 97.25 93 ILE A O 1
ATOM 672 N N . SER A 1 94 ? 0.639 10.251 -6.329 1.00 97.50 94 SER A N 1
ATOM 673 C CA . SER A 1 94 ? -0.431 10.037 -7.307 1.00 97.50 94 SER A CA 1
ATOM 674 C C . SER A 1 94 ? -1.418 8.961 -6.849 1.00 97.50 94 SER A C 1
ATOM 676 O O . SER A 1 94 ? -2.621 9.189 -6.937 1.00 97.50 94 SER A O 1
ATOM 678 N N . GLU A 1 95 ? -0.946 7.824 -6.326 1.00 98.12 95 GLU A N 1
ATOM 679 C CA . GLU A 1 95 ? -1.826 6.774 -5.791 1.00 98.12 95 GLU A CA 1
ATOM 680 C C . GLU A 1 95 ? -2.634 7.274 -4.581 1.00 98.12 95 GLU A C 1
ATOM 682 O O . GLU A 1 95 ? -3.843 7.063 -4.529 1.00 98.12 95 GLU A O 1
ATOM 687 N N . ILE A 1 96 ? -2.020 8.029 -3.662 1.00 98.31 96 ILE A N 1
ATOM 688 C CA . ILE A 1 96 ? -2.734 8.656 -2.536 1.00 98.31 96 ILE A CA 1
ATOM 689 C C . ILE A 1 96 ? -3.836 9.593 -3.046 1.00 98.31 96 ILE A C 1
ATOM 691 O O . ILE A 1 96 ? -4.989 9.471 -2.633 1.00 98.31 96 ILE A O 1
ATOM 695 N N . ALA A 1 97 ? -3.508 10.506 -3.963 1.00 98.06 97 ALA A N 1
ATOM 696 C CA . ALA A 1 97 ? -4.472 11.459 -4.502 1.00 98.06 97 ALA A CA 1
ATOM 697 C C . ALA A 1 97 ? -5.630 10.757 -5.229 1.00 98.06 97 ALA A C 1
ATOM 699 O O . ALA A 1 97 ? -6.789 11.108 -5.013 1.00 98.06 97 ALA A O 1
ATOM 700 N N . LEU A 1 98 ? -5.334 9.737 -6.044 1.00 98.44 98 LEU A N 1
ATOM 701 C CA . LEU A 1 98 ? -6.349 8.936 -6.730 1.00 98.44 98 LEU A CA 1
ATOM 702 C C . LEU A 1 98 ? -7.265 8.216 -5.736 1.00 98.44 98 LEU A C 1
ATOM 704 O O . LEU A 1 98 ? -8.480 8.297 -5.887 1.00 98.44 98 LEU A O 1
ATOM 708 N N . ALA A 1 99 ? -6.701 7.558 -4.716 1.00 98.38 99 ALA A N 1
ATOM 709 C CA . ALA A 1 99 ? -7.457 6.846 -3.687 1.00 98.38 99 ALA A CA 1
ATOM 710 C C . ALA A 1 99 ? -8.411 7.783 -2.933 1.00 98.38 99 ALA A C 1
ATOM 712 O O . ALA A 1 99 ? -9.595 7.476 -2.774 1.00 98.38 99 ALA A O 1
ATOM 713 N N . LEU A 1 100 ? -7.908 8.948 -2.518 1.00 97.81 100 LEU A N 1
ATOM 714 C CA . LEU A 1 100 ? -8.704 9.952 -1.820 1.00 97.81 100 LEU A CA 1
ATOM 715 C C . LEU A 1 100 ? -9.835 10.495 -2.704 1.00 97.81 100 LEU A C 1
ATOM 717 O O . LEU A 1 100 ? -10.975 10.587 -2.251 1.00 97.81 100 LEU A O 1
ATOM 721 N N . ASN A 1 101 ? -9.552 10.764 -3.980 1.00 97.12 101 ASN A N 1
ATOM 722 C CA . ASN A 1 101 ? -10.537 11.280 -4.930 1.00 97.12 101 ASN A CA 1
ATOM 723 C C . ASN A 1 101 ? -11.717 10.316 -5.164 1.00 97.12 101 ASN A C 1
ATOM 725 O O . ASN A 1 101 ? -12.838 10.760 -5.385 1.00 97.12 101 ASN A O 1
ATOM 729 N N . ILE A 1 102 ? -11.490 8.999 -5.082 1.00 97.00 102 ILE A N 1
ATOM 730 C CA . ILE A 1 102 ? -12.549 7.982 -5.235 1.00 97.00 102 ILE A CA 1
ATOM 731 C C . ILE A 1 102 ? -13.151 7.507 -3.904 1.00 97.00 102 ILE A C 1
ATOM 733 O O . ILE A 1 102 ? -13.812 6.470 -3.859 1.00 97.00 102 ILE A O 1
ATOM 737 N N . GLY A 1 103 ? -12.913 8.225 -2.803 1.00 95.56 103 GLY A N 1
ATOM 738 C CA . GLY A 1 103 ? -13.537 7.916 -1.513 1.00 95.56 103 GLY A CA 1
ATOM 739 C C . GLY A 1 103 ? -12.879 6.779 -0.717 1.00 95.56 103 GLY A C 1
ATOM 740 O O . GLY A 1 103 ? -13.418 6.375 0.313 1.00 95.56 103 GLY A O 1
ATOM 741 N N . LYS A 1 104 ? -11.720 6.249 -1.139 1.00 96.69 104 LYS A N 1
ATOM 742 C CA . LYS A 1 104 ? -11.026 5.176 -0.401 1.00 96.69 104 LYS A CA 1
ATOM 743 C C . LYS A 1 104 ? -10.377 5.714 0.867 1.00 96.69 104 LYS A C 1
ATOM 745 O O . LYS A 1 104 ? -9.890 6.845 0.894 1.00 96.69 104 LYS A O 1
ATOM 750 N N . LYS A 1 105 ? -10.323 4.874 1.902 1.00 97.38 105 LYS A N 1
ATOM 751 C CA . LYS A 1 105 ? -9.520 5.135 3.100 1.00 97.38 105 LYS A CA 1
ATOM 752 C C . LYS A 1 105 ? -8.040 4.909 2.791 1.00 97.38 105 LYS A C 1
ATOM 754 O O . LYS A 1 105 ? -7.673 3.872 2.234 1.00 97.38 105 LYS A O 1
ATOM 759 N N . VAL A 1 106 ? -7.213 5.877 3.177 1.00 98.62 106 VAL A N 1
ATOM 760 C CA . VAL A 1 106 ? -5.756 5.840 3.054 1.00 98.62 106 VAL A CA 1
ATOM 761 C C . VAL A 1 106 ? -5.144 5.889 4.447 1.00 98.62 106 VAL A C 1
ATOM 763 O O . VAL A 1 106 ? -5.437 6.792 5.229 1.00 98.62 106 VAL A O 1
ATOM 766 N N . ILE A 1 107 ? -4.274 4.932 4.750 1.00 98.75 107 ILE A N 1
ATOM 767 C CA . ILE A 1 107 ? -3.442 4.948 5.951 1.00 98.75 107 ILE A CA 1
ATOM 768 C C . ILE A 1 107 ? -2.022 5.320 5.531 1.00 98.75 107 ILE A C 1
ATOM 770 O O . ILE A 1 107 ? -1.393 4.600 4.763 1.00 98.75 107 ILE A O 1
ATOM 774 N N . SER A 1 108 ? -1.512 6.440 6.025 1.00 98.25 108 SER A N 1
ATOM 775 C CA . SER A 1 108 ? -0.116 6.827 5.858 1.00 98.25 108 SER A CA 1
ATOM 776 C C . SER A 1 108 ? 0.723 6.250 6.998 1.00 98.25 108 SER A C 1
ATOM 778 O O . SER A 1 108 ? 0.475 6.557 8.163 1.00 98.25 108 SER A O 1
ATOM 780 N N . LEU A 1 109 ? 1.714 5.418 6.681 1.00 98.50 109 LEU A N 1
ATOM 781 C CA . LEU A 1 109 ? 2.669 4.866 7.637 1.00 98.50 109 LEU A CA 1
ATOM 782 C C . LEU A 1 109 ? 3.989 5.632 7.538 1.00 98.50 109 LEU A C 1
ATOM 784 O O . LEU A 1 109 ? 4.678 5.531 6.528 1.00 98.50 109 LEU A O 1
ATOM 788 N N . ASN A 1 110 ? 4.347 6.373 8.591 1.00 96.19 110 ASN A N 1
ATOM 789 C CA . ASN A 1 110 ? 5.597 7.146 8.677 1.00 96.19 110 ASN A CA 1
ATOM 790 C C . ASN A 1 110 ? 5.845 8.122 7.509 1.00 96.19 110 ASN A C 1
ATOM 792 O O . ASN A 1 110 ? 6.982 8.517 7.267 1.00 96.19 110 ASN A O 1
ATOM 796 N N . PHE A 1 111 ? 4.793 8.551 6.806 1.00 95.88 111 PHE A N 1
ATOM 797 C CA . PHE A 1 111 ? 4.902 9.463 5.673 1.00 95.88 111 PHE A CA 1
ATOM 798 C C . PHE A 1 111 ? 4.118 10.753 5.930 1.00 95.88 111 PHE A C 1
ATOM 800 O O . PHE A 1 111 ? 2.890 10.779 5.867 1.00 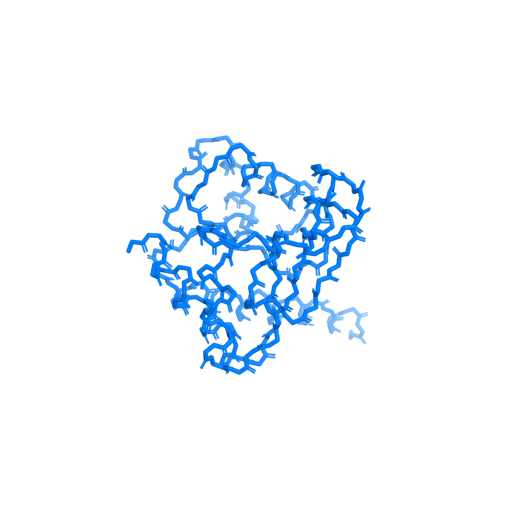95.88 111 PHE A O 1
ATOM 807 N N . ASP A 1 112 ? 4.836 11.835 6.228 1.00 94.19 112 ASP A N 1
ATOM 808 C CA . ASP A 1 112 ? 4.243 13.168 6.316 1.00 94.19 112 ASP A CA 1
ATOM 809 C C . ASP A 1 112 ? 3.897 13.680 4.910 1.00 94.19 112 ASP A C 1
ATOM 811 O O . ASP A 1 112 ? 4.765 13.791 4.040 1.00 94.19 112 ASP A O 1
ATOM 815 N N . LEU A 1 113 ? 2.613 13.961 4.685 1.00 93.88 113 LEU A N 1
ATOM 816 C CA . LEU A 1 113 ? 2.078 14.438 3.410 1.00 93.88 113 LEU A CA 1
ATOM 817 C C . LEU A 1 113 ? 1.848 15.957 3.396 1.00 93.88 113 LEU A C 1
ATOM 819 O O . LEU A 1 113 ? 1.356 16.504 2.403 1.00 93.88 113 LEU A O 1
ATOM 823 N N . GLY A 1 114 ? 2.216 16.646 4.479 1.00 90.81 114 GLY A N 1
ATOM 824 C CA . GLY A 1 114 ? 2.054 18.081 4.633 1.00 90.81 114 GLY A CA 1
ATOM 825 C C . GLY A 1 114 ? 0.593 18.537 4.584 1.00 90.81 114 GLY A C 1
ATOM 826 O O . GLY A 1 114 ? -0.355 17.781 4.778 1.00 90.81 114 GLY A O 1
ATOM 827 N N . SER A 1 115 ? 0.389 19.824 4.305 1.00 94.50 115 SER A N 1
ATOM 828 C CA . SER A 1 115 ? -0.935 20.456 4.374 1.00 94.50 115 SER A CA 1
ATOM 829 C C . SER A 1 115 ? -1.854 20.152 3.187 1.00 94.50 115 SER A C 1
ATOM 831 O O . SER A 1 115 ? -3.052 20.430 3.271 1.00 94.50 115 SER A O 1
ATOM 833 N N . LEU A 1 116 ? -1.329 19.577 2.099 1.00 93.00 116 LEU A N 1
ATOM 834 C CA . LEU A 1 116 ? -2.065 19.370 0.847 1.00 93.00 116 LEU A CA 1
ATOM 835 C C . LEU A 1 116 ? -3.305 18.482 1.035 1.00 93.00 116 LEU A C 1
ATOM 837 O O . LEU A 1 116 ? -4.333 18.711 0.400 1.00 93.00 116 LEU A O 1
ATOM 841 N N . PHE A 1 117 ? -3.226 17.501 1.938 1.00 95.56 117 PHE A N 1
ATOM 842 C CA . PHE A 1 117 ? -4.293 16.527 2.180 1.00 95.56 117 PHE A CA 1
ATOM 843 C C . PHE A 1 117 ? -5.045 16.745 3.499 1.00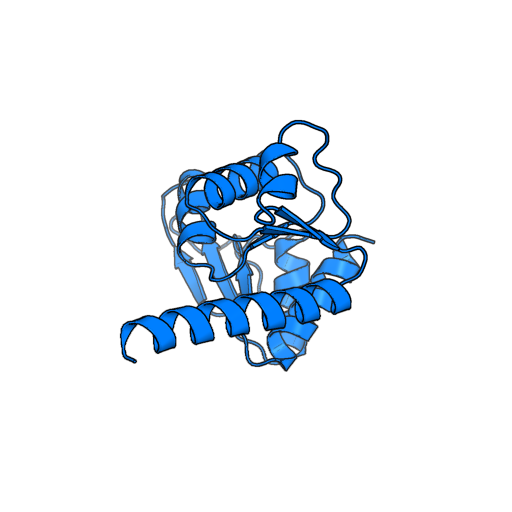 95.56 117 PHE A C 1
ATOM 845 O O . PHE A 1 117 ? -5.865 15.912 3.881 1.00 95.56 117 PHE A O 1
ATOM 852 N N . LYS A 1 118 ? -4.852 17.895 4.161 1.00 95.31 118 LYS A N 1
ATOM 853 C CA . LYS A 1 118 ? -5.408 18.180 5.495 1.00 95.31 118 LYS A CA 1
ATOM 854 C C . LYS A 1 118 ? -6.932 18.042 5.579 1.00 95.31 118 LYS A C 1
ATOM 856 O O . LYS A 1 118 ? -7.460 17.610 6.600 1.00 95.31 118 LYS A O 1
ATOM 861 N N . LYS A 1 119 ? -7.655 18.368 4.502 1.00 96.19 119 LYS A N 1
ATOM 862 C CA . LYS A 1 119 ? -9.112 18.157 4.426 1.00 96.19 119 LYS A CA 1
ATOM 863 C C . LYS A 1 119 ? -9.477 16.683 4.652 1.00 96.19 119 LYS A C 1
ATOM 865 O O . LYS A 1 119 ? -10.362 16.387 5.444 1.00 96.19 119 LYS A O 1
ATOM 870 N N . TYR A 1 120 ? -8.754 15.769 4.008 1.00 97.19 120 TYR A N 1
ATOM 871 C CA . TYR A 1 120 ? -9.013 14.333 4.092 1.00 97.19 120 TYR A CA 1
ATOM 872 C C . TYR A 1 120 ? -8.682 13.751 5.468 1.00 97.19 120 TYR A C 1
ATOM 874 O O . TYR A 1 120 ? -9.246 12.726 5.844 1.00 97.19 120 TYR A O 1
ATOM 882 N N . GLU A 1 121 ? -7.807 14.402 6.237 1.00 95.12 121 GLU A N 1
ATOM 883 C CA . GLU A 1 121 ? -7.590 14.076 7.651 1.00 95.12 121 GLU A CA 1
ATOM 884 C C . GLU A 1 121 ? -8.821 14.435 8.489 1.00 95.12 121 GLU A C 1
ATOM 886 O O . GLU A 1 121 ? -9.303 13.612 9.267 1.00 95.12 121 GLU A O 1
ATOM 891 N N . GLY A 1 122 ? -9.376 15.638 8.281 1.00 92.31 122 GLY A N 1
ATOM 892 C CA . GLY A 1 122 ? -10.615 16.085 8.926 1.00 92.31 122 GLY A CA 1
ATOM 893 C C . GLY A 1 122 ? -11.801 15.168 8.616 1.00 92.31 122 GLY A C 1
ATOM 894 O O . GLY A 1 122 ? -12.555 14.800 9.516 1.00 92.31 122 GLY A O 1
ATOM 895 N N . ASP A 1 123 ? -11.885 14.700 7.369 1.00 94.75 123 ASP A N 1
ATOM 896 C CA . ASP A 1 123 ? -12.903 13.752 6.899 1.00 94.75 123 ASP A CA 1
ATOM 897 C C . ASP A 1 123 ? -12.622 12.295 7.341 1.00 94.75 123 ASP A C 1
ATOM 899 O O . ASP A 1 123 ? -13.352 11.360 6.990 1.00 94.75 123 ASP A O 1
ATOM 903 N N . LYS A 1 124 ? -11.546 12.067 8.113 1.00 94.88 124 LYS A N 1
ATOM 904 C CA . LYS A 1 124 ? -11.066 10.744 8.557 1.00 94.88 124 LYS A CA 1
ATOM 905 C C . LYS A 1 124 ? -10.862 9.768 7.395 1.00 94.88 124 LYS A C 1
ATOM 907 O O . LYS A 1 124 ? -11.081 8.560 7.534 1.00 94.88 124 LYS A O 1
ATOM 912 N N . GLN A 1 125 ? -10.546 10.283 6.214 1.00 96.56 125 GLN A N 1
ATOM 913 C CA . GLN A 1 125 ? -10.270 9.504 5.014 1.00 96.56 125 GLN A CA 1
ATOM 914 C C . GLN A 1 125 ? -8.773 9.228 4.856 1.00 96.56 125 GLN A C 1
ATOM 916 O O . GLN A 1 125 ? -8.412 8.137 4.424 1.00 96.56 125 GLN A O 1
ATOM 921 N N . LEU A 1 126 ? -7.929 10.172 5.275 1.00 98.25 126 LEU A N 1
ATOM 922 C CA . LEU A 1 126 ? -6.497 9.994 5.479 1.00 98.25 126 LEU A CA 1
ATOM 923 C C . LEU A 1 126 ? -6.220 9.838 6.979 1.00 98.25 126 LEU A C 1
ATOM 925 O O . LEU A 1 126 ? -6.647 10.667 7.780 1.00 98.25 126 LEU A O 1
ATOM 929 N N . ILE A 1 127 ? -5.527 8.770 7.366 1.00 98.19 127 ILE A N 1
ATOM 930 C CA . ILE A 1 127 ? -5.206 8.453 8.763 1.00 98.19 127 ILE A CA 1
ATOM 931 C C . ILE A 1 127 ? -3.710 8.171 8.860 1.00 98.19 127 ILE A C 1
ATOM 933 O O . ILE A 1 127 ? -3.169 7.480 8.004 1.00 98.19 127 ILE A O 1
ATOM 937 N N . TYR A 1 128 ? -3.038 8.662 9.900 1.00 98.06 128 TYR A N 1
ATOM 938 C CA . TYR A 1 128 ? -1.612 8.399 10.104 1.00 98.06 128 TYR A CA 1
ATOM 939 C C . TYR A 1 128 ? -1.380 7.285 11.121 1.00 98.06 128 TYR A C 1
ATOM 941 O O . TYR A 1 128 ? -2.043 7.217 12.156 1.00 98.06 128 TYR A O 1
ATOM 949 N N . ALA A 1 129 ? -0.388 6.454 10.830 1.00 98.38 129 ALA A N 1
ATOM 950 C CA . ALA A 1 129 ? 0.155 5.422 11.694 1.00 98.38 129 ALA A CA 1
ATOM 951 C C . ALA A 1 129 ? 1.678 5.572 11.768 1.00 98.38 129 ALA A C 1
ATOM 953 O O . ALA A 1 129 ? 2.323 6.053 10.832 1.00 98.38 129 ALA A O 1
ATOM 954 N N . LYS A 1 130 ? 2.264 5.140 12.884 1.00 97.44 130 LYS A N 1
ATOM 955 C CA . LYS A 1 130 ? 3.720 5.162 13.089 1.00 97.44 130 LYS A CA 1
ATOM 956 C C . LYS A 1 130 ? 4.347 3.775 13.067 1.00 97.44 130 LYS A C 1
ATOM 958 O O . LYS A 1 130 ? 5.567 3.647 12.979 1.00 97.44 130 LYS A O 1
ATOM 963 N N . LYS A 1 131 ? 3.528 2.726 13.179 1.00 98.00 131 LYS A N 1
ATOM 964 C CA . LYS A 1 131 ? 3.986 1.334 13.236 1.00 98.00 131 LYS A CA 1
ATOM 965 C C . LYS A 1 131 ? 3.113 0.423 12.374 1.00 98.00 131 LYS A C 1
ATOM 967 O O . LYS A 1 131 ? 1.901 0.630 12.332 1.00 98.00 131 LYS A O 1
ATOM 972 N N . PRO A 1 132 ? 3.681 -0.641 11.779 1.00 98.62 132 PRO A N 1
ATOM 973 C CA . PRO A 1 132 ? 2.912 -1.632 11.027 1.00 98.62 132 PRO A CA 1
ATOM 974 C C . PRO A 1 132 ? 1.711 -2.210 11.791 1.00 98.62 132 PRO A C 1
ATOM 976 O O . PRO A 1 132 ? 0.639 -2.351 11.217 1.00 98.62 132 PRO A O 1
ATOM 979 N N . GLN A 1 133 ? 1.842 -2.475 13.095 1.00 98.62 133 GLN A N 1
ATOM 980 C CA . GLN A 1 133 ? 0.729 -3.006 13.893 1.00 98.62 133 GLN A CA 1
ATOM 981 C C . GLN A 1 133 ? -0.460 -2.034 13.978 1.00 98.62 133 GLN A C 1
ATOM 983 O O . GLN A 1 133 ? -1.607 -2.451 13.849 1.00 98.62 133 GLN A O 1
ATOM 988 N N . GLU A 1 134 ? -0.195 -0.733 14.124 1.00 98.62 134 GLU A N 1
ATOM 989 C CA . GLU A 1 134 ? -1.247 0.291 14.161 1.00 98.62 134 GLU A CA 1
ATOM 990 C C . GLU A 1 134 ? -2.020 0.338 12.835 1.00 98.62 134 GLU A C 1
ATOM 992 O O . GLU A 1 134 ? -3.234 0.535 12.832 1.00 98.62 134 GLU A O 1
ATOM 997 N N . VAL A 1 135 ? -1.334 0.105 11.706 1.00 98.81 135 VAL A N 1
ATOM 998 C CA . VAL A 1 135 ? -1.974 -0.003 10.387 1.00 98.81 135 VAL A CA 1
ATOM 999 C C . VAL A 1 135 ? -2.974 -1.157 10.367 1.00 98.81 135 VAL A C 1
ATOM 1001 O O . VAL A 1 135 ? -4.105 -0.965 9.929 1.00 98.81 135 VAL A O 1
ATOM 1004 N N . ILE A 1 136 ? -2.598 -2.335 10.869 1.00 98.81 136 ILE A N 1
ATOM 1005 C CA . ILE A 1 136 ? -3.489 -3.504 10.915 1.00 98.81 136 ILE A CA 1
ATOM 1006 C C . ILE A 1 136 ? -4.723 -3.219 11.767 1.00 98.81 136 ILE A C 1
ATOM 1008 O O . ILE A 1 136 ? -5.848 -3.472 11.332 1.00 98.81 136 ILE A O 1
ATOM 1012 N N . ASP A 1 137 ? -4.533 -2.633 12.948 1.00 98.69 137 ASP A N 1
ATOM 1013 C CA . ASP A 1 137 ? -5.634 -2.301 13.852 1.00 98.69 137 ASP A CA 1
ATOM 1014 C C . ASP A 1 137 ? -6.610 -1.296 13.212 1.00 98.69 137 ASP A C 1
ATOM 1016 O O . ASP A 1 137 ? -7.829 -1.398 13.384 1.00 98.69 137 ASP A O 1
ATOM 1020 N N . LEU A 1 138 ? -6.091 -0.335 12.440 1.00 98.62 138 LEU A N 1
ATOM 1021 C CA . LEU A 1 138 ? -6.894 0.610 11.664 1.00 98.62 138 LEU A CA 1
ATOM 1022 C C . LEU A 1 138 ? -7.639 -0.074 10.512 1.00 98.62 138 LEU A C 1
ATOM 1024 O O . LEU A 1 138 ? -8.831 0.186 10.344 1.00 98.62 138 LEU A O 1
ATOM 1028 N N . ILE A 1 139 ? -6.990 -0.973 9.761 1.00 98.62 139 ILE A N 1
ATOM 1029 C CA . ILE A 1 139 ? -7.647 -1.747 8.694 1.00 98.62 139 ILE A CA 1
ATOM 1030 C C . ILE A 1 139 ? -8.817 -2.548 9.275 1.00 98.62 139 ILE A C 1
ATOM 1032 O O . ILE A 1 139 ? -9.921 -2.462 8.742 1.00 98.62 139 ILE A O 1
ATOM 1036 N N . LYS A 1 140 ? -8.633 -3.245 10.408 1.00 98.50 140 LYS A N 1
ATOM 1037 C CA . LYS A 1 140 ? -9.717 -3.995 11.074 1.00 98.50 140 LYS A CA 1
ATOM 1038 C C . LYS A 1 140 ? -10.917 -3.108 11.402 1.00 98.50 140 LYS A C 1
ATOM 1040 O O . LYS A 1 140 ? -12.056 -3.495 11.151 1.00 98.50 140 LYS A O 1
ATOM 1045 N N . LYS A 1 141 ? -10.674 -1.907 11.939 1.00 98.06 141 LYS A N 1
ATOM 1046 C CA . LYS A 1 141 ? -11.738 -0.939 12.259 1.00 98.06 141 LYS A CA 1
ATOM 1047 C C . LYS A 1 141 ? -12.469 -0.453 11.008 1.00 98.06 141 LYS A C 1
ATOM 1049 O O . LYS A 1 141 ? -13.692 -0.346 11.040 1.00 98.06 141 LYS A O 1
ATOM 1054 N N . ILE A 1 142 ? -11.739 -0.173 9.926 1.00 96.94 142 ILE A N 1
ATOM 1055 C CA . ILE A 1 142 ? -12.324 0.257 8.648 1.00 96.94 142 ILE A CA 1
ATOM 1056 C C . ILE A 1 142 ? -13.210 -0.851 8.077 1.00 96.94 142 ILE A C 1
ATOM 1058 O O . ILE A 1 142 ? -14.383 -0.606 7.818 1.00 96.94 142 ILE A O 1
ATOM 1062 N N . LEU A 1 143 ? -1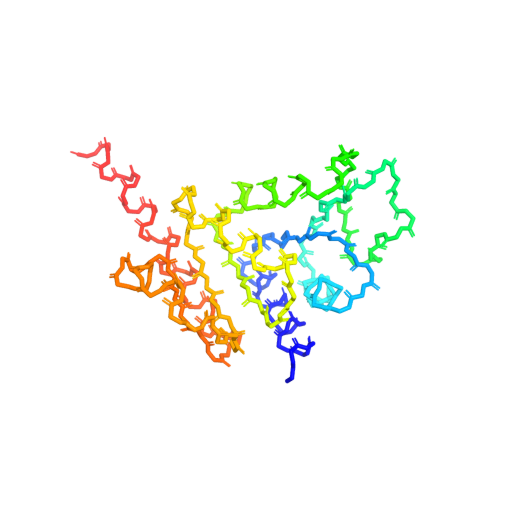2.683 -2.074 7.960 1.00 96.06 143 LEU A N 1
ATOM 1063 C CA . LEU A 1 143 ? -13.423 -3.205 7.396 1.00 96.06 143 LEU A CA 1
ATOM 1064 C C . LEU A 1 143 ? -14.670 -3.547 8.219 1.00 96.06 143 LEU A C 1
ATOM 1066 O O . LEU A 1 143 ? -15.720 -3.815 7.641 1.00 96.06 143 LEU A O 1
ATOM 1070 N N . LYS A 1 144 ? -14.583 -3.483 9.555 1.00 95.69 144 LYS A N 1
ATOM 1071 C CA . LYS A 1 144 ? -15.750 -3.664 10.425 1.00 95.69 144 LYS A CA 1
ATOM 1072 C C . LYS A 1 144 ? -16.804 -2.577 10.193 1.00 95.69 144 LYS A C 1
ATOM 1074 O O . LYS A 1 144 ? -17.969 -2.898 10.017 1.00 95.69 144 LYS A O 1
ATOM 1079 N N . SER A 1 145 ? -16.400 -1.305 10.144 1.00 93.00 145 SER A N 1
ATOM 1080 C CA . SER A 1 145 ? -17.340 -0.205 9.898 1.00 93.00 145 SER A CA 1
ATOM 1081 C C . SER A 1 145 ? -18.006 -0.290 8.524 1.00 93.00 145 SER A C 1
ATOM 1083 O O . SER A 1 145 ? -19.164 0.105 8.404 1.00 93.00 145 SER A O 1
ATOM 1085 N N . ASP A 1 146 ? -17.286 -0.738 7.495 1.00 91.12 146 ASP A N 1
ATOM 1086 C CA . ASP A 1 146 ? -17.851 -0.913 6.156 1.00 91.12 146 ASP A CA 1
ATOM 1087 C C . ASP A 1 146 ? -18.868 -2.060 6.133 1.00 91.12 146 ASP A C 1
ATOM 1089 O O . ASP A 1 146 ? -19.930 -1.908 5.533 1.00 91.12 146 ASP A O 1
ATOM 1093 N N . PHE A 1 147 ? -18.581 -3.159 6.840 1.00 91.44 147 PHE A N 1
ATOM 1094 C CA . PHE A 1 147 ? -19.516 -4.270 7.019 1.00 91.44 147 PHE A CA 1
ATOM 1095 C C . PHE A 1 147 ? -20.789 -3.839 7.761 1.00 91.44 147 PHE A C 1
ATOM 1097 O O . PHE A 1 147 ? -21.887 -4.092 7.275 1.00 91.44 147 PHE A O 1
ATOM 1104 N N . ASP A 1 148 ? -20.659 -3.129 8.886 1.00 93.31 148 ASP A N 1
ATOM 1105 C CA . ASP A 1 148 ? -21.809 -2.673 9.679 1.00 93.31 148 ASP A CA 1
ATOM 1106 C C . ASP A 1 148 ? -22.739 -1.765 8.841 1.00 93.31 148 ASP A C 1
ATOM 1108 O O . ASP A 1 148 ? -23.951 -1.973 8.803 1.00 93.31 148 ASP A O 1
ATOM 1112 N N . LYS A 1 149 ? -22.172 -0.827 8.065 1.00 89.81 149 LYS A N 1
ATOM 1113 C CA . LYS A 1 149 ? -22.930 0.031 7.129 1.00 89.81 149 LYS A CA 1
ATOM 1114 C C . LYS A 1 149 ? -23.585 -0.734 5.986 1.00 89.81 149 LYS A C 1
ATOM 1116 O O . LYS A 1 149 ? -24.562 -0.263 5.407 1.00 89.81 149 LYS A O 1
ATOM 1121 N N . GLU A 1 150 ? -22.985 -1.839 5.556 1.00 89.06 150 GLU A N 1
ATOM 1122 C CA . GLU A 1 150 ? -23.570 -2.689 4.526 1.00 89.06 150 GLU A CA 1
ATOM 1123 C C . GLU A 1 150 ? -24.788 -3.427 5.080 1.00 89.06 150 GLU A C 1
ATOM 1125 O O . GLU A 1 150 ? -25.825 -3.432 4.422 1.00 89.06 150 GLU A O 1
ATOM 1130 N N . VAL A 1 151 ? -24.698 -3.953 6.305 1.00 91.06 151 VAL A N 1
ATOM 1131 C CA . VAL A 1 151 ? -25.808 -4.617 7.004 1.00 91.06 151 VAL A CA 1
ATOM 1132 C C . VAL A 1 151 ? -26.964 -3.652 7.281 1.00 91.06 151 VAL A C 1
ATOM 1134 O O . VAL A 1 151 ? -28.106 -4.014 7.018 1.00 91.06 151 VAL A O 1
ATOM 1137 N N . GLU A 1 152 ? -26.688 -2.416 7.718 1.00 90.19 152 GLU A N 1
ATOM 1138 C CA . GLU A 1 152 ? -27.701 -1.368 7.962 1.00 90.19 152 GLU A CA 1
ATOM 1139 C C . GLU A 1 152 ? -28.595 -1.058 6.749 1.00 90.19 152 GLU A C 1
ATOM 1141 O O . GLU A 1 152 ? -29.685 -0.527 6.912 1.00 90.19 152 GLU A O 1
ATOM 1146 N N . LYS A 1 153 ? -28.175 -1.383 5.520 1.00 88.88 153 LYS A N 1
ATOM 1147 C CA . LYS A 1 153 ? -29.020 -1.199 4.324 1.00 88.88 153 LYS A CA 1
ATOM 1148 C C . LYS A 1 153 ? -30.134 -2.238 4.201 1.00 88.88 153 LYS A C 1
ATOM 1150 O O . LYS A 1 153 ? -31.029 -2.057 3.378 1.00 88.88 153 LYS A O 1
ATOM 1155 N N . TYR A 1 154 ? -30.032 -3.338 4.940 1.00 85.38 154 TYR A N 1
ATOM 1156 C CA . TYR A 1 154 ? -30.941 -4.480 4.868 1.00 85.38 154 TYR A CA 1
ATOM 1157 C C . TYR A 1 154 ? -31.816 -4.641 6.121 1.00 85.38 154 TYR A C 1
ATOM 1159 O O . TYR A 1 154 ? -32.677 -5.521 6.124 1.00 85.38 154 TYR A O 1
ATOM 1167 N N . VAL A 1 155 ? -31.596 -3.830 7.164 1.00 79.25 155 VAL A N 1
ATOM 1168 C CA . VAL A 1 155 ? -32.412 -3.767 8.394 1.00 79.25 155 VAL A CA 1
ATOM 1169 C C . VAL A 1 155 ? -33.165 -2.448 8.477 1.00 79.25 155 VAL A C 1
ATOM 1171 O O . VAL A 1 155 ? -34.301 -2.481 8.995 1.00 79.25 155 VAL A O 1
#

Radius of gyration: 15.16 Å; chains: 1; bounding box: 46×38×35 Å